Protein AF-A0A090SQN6-F1 (afdb_monomer_lite)

Organism: NCBI:txid990268

Structure (mmCIF, N/CA/C/O backbone):
da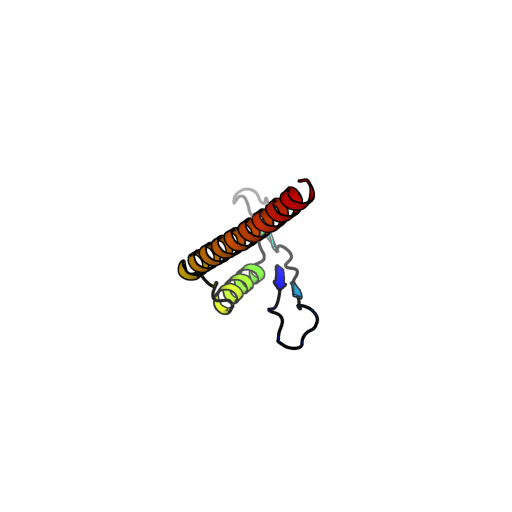ta_AF-A0A090SQN6-F1
#
_entry.id   AF-A0A090SQN6-F1
#
loop_
_atom_site.group_PDB
_atom_site.id
_atom_site.type_symbol
_atom_site.label_atom_id
_atom_site.label_alt_id
_atom_site.label_comp_id
_atom_site.label_asym_id
_atom_site.label_entity_id
_atom_site.label_seq_id
_atom_site.pdbx_PDB_ins_code
_atom_site.Cartn_x
_atom_site.Cartn_y
_atom_site.Cartn_z
_atom_site.occupancy
_atom_site.B_iso_or_equiv
_atom_site.auth_seq_id
_atom_site.auth_comp_id
_atom_site.auth_asym_id
_atom_site.auth_atom_id
_atom_site.pdbx_PDB_model_num
ATOM 1 N N . MET A 1 1 ? 9.849 -5.860 -10.218 1.00 87.06 1 MET A N 1
ATOM 2 C CA . MET A 1 1 ? 8.418 -5.624 -9.940 1.00 87.06 1 MET A CA 1
ATOM 3 C C . MET A 1 1 ? 7.925 -6.651 -8.929 1.00 87.06 1 MET A C 1
ATOM 5 O O . MET A 1 1 ? 8.272 -7.819 -9.072 1.00 87.06 1 MET A O 1
ATOM 9 N N . LYS A 1 2 ? 7.173 -6.250 -7.900 1.00 91.12 2 LYS A N 1
ATOM 10 C CA . LYS A 1 2 ? 6.545 -7.180 -6.948 1.00 91.12 2 LYS A CA 1
ATOM 11 C C . LYS A 1 2 ? 5.040 -6.933 -6.959 1.00 91.12 2 LYS A C 1
ATOM 13 O O . LYS A 1 2 ? 4.632 -5.786 -6.827 1.00 91.12 2 LYS A O 1
ATOM 18 N N . ILE A 1 3 ? 4.257 -7.988 -7.142 1.00 89.50 3 ILE A N 1
ATOM 19 C CA . ILE A 1 3 ? 2.795 -7.936 -7.189 1.00 89.50 3 ILE A CA 1
ATOM 20 C C . ILE A 1 3 ? 2.268 -8.600 -5.923 1.00 89.50 3 ILE A C 1
ATOM 22 O O . ILE A 1 3 ? 2.694 -9.705 -5.579 1.00 89.50 3 ILE A O 1
ATOM 26 N N . TYR A 1 4 ? 1.359 -7.917 -5.236 1.00 89.56 4 TYR A N 1
ATOM 27 C CA . TYR A 1 4 ? 0.645 -8.433 -4.075 1.00 89.56 4 TYR A CA 1
ATOM 28 C C . TYR A 1 4 ? -0.784 -8.758 -4.490 1.00 89.56 4 TYR A C 1
ATOM 30 O O . TYR A 1 4 ? -1.467 -7.911 -5.061 1.00 89.56 4 TYR A O 1
ATOM 38 N N . PHE A 1 5 ? -1.232 -9.979 -4.215 1.00 87.62 5 PHE A N 1
ATOM 39 C CA . PHE A 1 5 ? -2.599 -10.387 -4.515 1.00 87.62 5 PHE A CA 1
ATOM 40 C C . PHE A 1 5 ? -3.512 -10.091 -3.328 1.00 87.62 5 PHE A C 1
ATOM 42 O O . PHE A 1 5 ? -3.117 -10.235 -2.168 1.00 87.62 5 PHE A O 1
ATOM 49 N N . ARG A 1 6 ? -4.760 -9.709 -3.618 1.00 83.81 6 ARG A N 1
ATOM 50 C CA . ARG A 1 6 ? -5.801 -9.597 -2.595 1.00 83.81 6 ARG A CA 1
ATOM 51 C C . ARG A 1 6 ? -6.094 -10.993 -2.040 1.00 83.81 6 ARG A C 1
ATOM 53 O O . ARG A 1 6 ? -6.408 -11.904 -2.798 1.00 83.81 6 ARG A O 1
ATOM 60 N N . LYS A 1 7 ? -5.994 -11.136 -0.719 1.00 86.62 7 LYS A N 1
ATOM 61 C CA . LYS A 1 7 ? -6.259 -12.383 0.008 1.00 86.62 7 LYS A CA 1
ATOM 62 C C . LYS A 1 7 ? -7.696 -12.853 -0.246 1.00 86.62 7 LYS A C 1
ATOM 64 O O . LYS A 1 7 ? -8.633 -12.079 -0.030 1.00 86.62 7 LYS A O 1
ATOM 69 N N . GLN A 1 8 ? -7.872 -14.095 -0.693 1.00 82.31 8 GLN A N 1
ATOM 70 C CA . GLN A 1 8 ? -9.205 -14.674 -0.885 1.00 82.31 8 GLN A CA 1
ATOM 71 C C . GLN A 1 8 ? -9.754 -15.253 0.428 1.00 82.31 8 GLN A C 1
ATOM 73 O O . GLN A 1 8 ? -9.005 -15.581 1.353 1.00 82.31 8 GLN A O 1
ATOM 78 N N . LYS A 1 9 ? -11.086 -15.357 0.536 1.00 80.31 9 LYS A N 1
ATOM 79 C CA . LYS A 1 9 ? -11.752 -15.907 1.725 1.00 80.31 9 LYS A CA 1
ATOM 80 C C . LYS A 1 9 ? -11.328 -17.371 1.904 1.00 80.31 9 LYS A C 1
ATOM 82 O O . LYS A 1 9 ? -11.590 -18.187 1.031 1.00 80.31 9 LYS A O 1
ATOM 87 N N . GLY A 1 10 ? -10.674 -17.679 3.024 1.00 82.88 10 GLY A N 1
ATOM 88 C CA . GLY A 1 10 ? -10.158 -19.019 3.339 1.00 82.88 10 GLY A CA 1
ATOM 89 C C . GLY A 1 10 ? -8.646 -19.194 3.162 1.00 82.88 10 GLY A C 1
ATOM 90 O O . GLY A 1 10 ? -8.097 -20.183 3.634 1.00 82.88 10 GLY A O 1
ATOM 91 N N . GLU A 1 11 ? -7.937 -18.235 2.561 1.00 82.50 11 GLU A N 1
ATOM 92 C CA . GLU A 1 11 ? -6.469 -18.258 2.566 1.00 82.50 11 GLU A CA 1
ATOM 93 C C . GLU A 1 11 ? -5.935 -17.791 3.933 1.00 82.50 11 GLU A C 1
ATOM 95 O O . GLU A 1 11 ? -6.506 -16.888 4.542 1.00 82.50 11 GLU A O 1
ATOM 100 N N . LEU A 1 12 ? -4.833 -18.363 4.439 1.00 71.88 12 LEU A N 1
ATOM 101 C CA . LEU A 1 12 ? -4.186 -17.871 5.671 1.00 71.88 12 LEU A CA 1
ATOM 102 C C . LEU A 1 12 ? -3.265 -16.671 5.408 1.00 71.88 12 LEU A C 1
ATOM 104 O O . LEU A 1 12 ? -3.262 -15.714 6.185 1.00 71.88 12 LEU A O 1
ATOM 108 N N . PHE A 1 13 ? -2.548 -16.667 4.284 1.00 78.25 13 PHE A N 1
ATOM 109 C CA . PHE A 1 13 ? -1.528 -15.665 3.966 1.00 78.25 13 PHE A CA 1
ATOM 110 C C . PHE A 1 13 ? -1.794 -14.989 2.623 1.00 78.25 13 PHE A C 1
ATOM 112 O O . PHE A 1 13 ? -2.310 -15.608 1.696 1.00 78.25 13 PHE A O 1
ATOM 119 N N . ALA A 1 14 ? -1.413 -13.716 2.512 1.00 82.31 14 ALA A N 1
ATOM 120 C CA . ALA A 1 14 ? -1.450 -13.002 1.243 1.00 82.31 14 ALA A CA 1
ATOM 121 C C . ALA A 1 14 ? -0.332 -13.509 0.320 1.00 82.31 14 ALA A C 1
ATOM 123 O O . ALA A 1 14 ? 0.835 -13.582 0.712 1.00 82.31 14 ALA A O 1
ATOM 124 N N . LYS A 1 15 ? -0.686 -13.844 -0.922 1.00 88.94 15 LYS A N 1
ATOM 125 C CA . LYS A 1 15 ? 0.271 -14.290 -1.939 1.00 88.94 15 LYS A CA 1
ATOM 126 C C . LYS A 1 15 ? 0.965 -13.085 -2.574 1.00 88.94 15 LYS A C 1
ATOM 128 O O . LYS A 1 15 ? 0.359 -12.034 -2.784 1.00 88.94 15 LYS A O 1
ATOM 133 N N . SER A 1 16 ? 2.242 -13.242 -2.915 1.00 90.25 16 SER A N 1
ATOM 134 C CA . SER A 1 16 ? 2.972 -12.248 -3.705 1.00 90.25 16 SER A CA 1
ATOM 135 C C . SER A 1 16 ? 3.930 -12.916 -4.679 1.00 90.25 16 S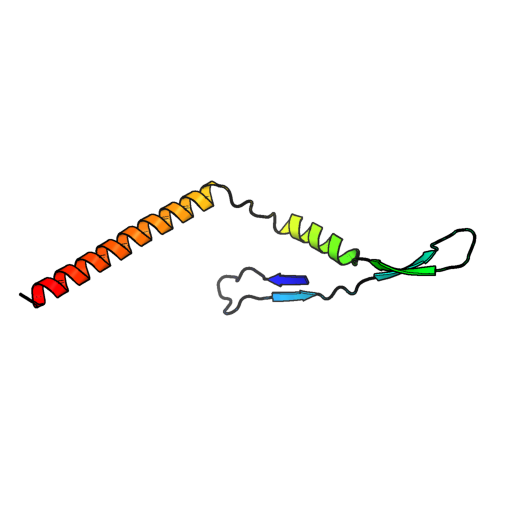ER A C 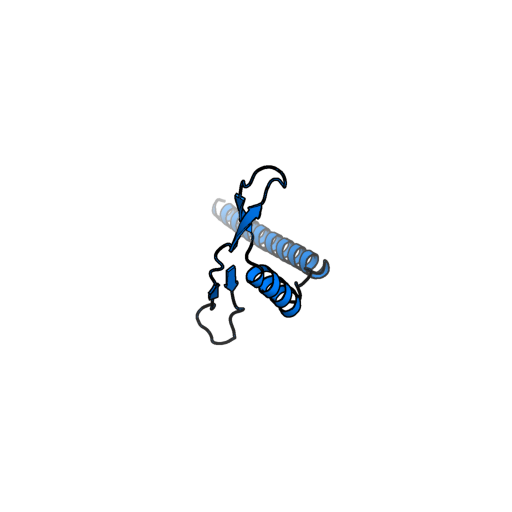1
ATOM 137 O O . SER A 1 16 ? 4.456 -13.991 -4.396 1.00 90.25 16 SER A O 1
ATOM 139 N N . VAL A 1 17 ? 4.174 -12.265 -5.812 1.00 92.31 17 VAL A N 1
ATOM 140 C CA . VAL A 1 17 ? 5.139 -12.710 -6.825 1.00 92.31 17 VAL A CA 1
ATOM 141 C C . VAL A 1 17 ? 6.124 -11.591 -7.126 1.00 92.31 17 VAL A C 1
ATOM 143 O O . VAL A 1 17 ? 5.769 -10.411 -7.126 1.00 92.31 17 VAL A O 1
ATOM 146 N N . LYS A 1 18 ? 7.389 -11.949 -7.357 1.00 93.19 18 LYS A N 1
ATOM 147 C CA . LYS A 1 18 ? 8.461 -11.004 -7.686 1.00 93.19 18 LYS A CA 1
ATOM 148 C C . LYS A 1 18 ? 9.036 -11.346 -9.057 1.00 93.19 18 LYS A C 1
ATOM 150 O O . LYS A 1 18 ? 9.598 -12.416 -9.240 1.00 93.19 18 LYS A O 1
ATOM 155 N N . PHE A 1 19 ? 8.973 -10.386 -9.971 1.00 90.06 19 PHE A N 1
ATOM 156 C CA . PHE A 1 19 ? 9.555 -10.459 -11.307 1.00 90.06 19 PHE A CA 1
ATOM 157 C C . PHE A 1 19 ? 10.788 -9.557 -11.400 1.00 90.06 19 PHE A C 1
ATOM 159 O O . PHE A 1 19 ? 10.761 -8.394 -10.964 1.00 90.06 19 PHE A O 1
ATOM 166 N N . LYS A 1 20 ? 11.878 -10.085 -11.960 1.00 90.69 20 LYS A N 1
ATOM 167 C CA . LYS A 1 20 ? 13.111 -9.334 -12.229 1.00 90.69 20 LYS A CA 1
ATOM 168 C C . LYS A 1 20 ? 13.136 -8.929 -13.702 1.00 90.69 20 LYS A C 1
ATOM 170 O O . LYS A 1 20 ? 12.941 -9.772 -14.566 1.00 90.69 20 LYS A O 1
ATOM 175 N N . TYR A 1 21 ? 13.412 -7.654 -13.966 1.00 88.06 21 TYR A N 1
ATOM 176 C CA . TYR A 1 21 ? 13.546 -7.113 -15.318 1.00 88.06 21 TYR A CA 1
ATOM 177 C C . TYR A 1 21 ? 14.916 -6.439 -15.431 1.00 88.06 21 TYR A C 1
ATOM 179 O O . TYR A 1 21 ? 15.064 -5.310 -14.957 1.00 88.06 21 TYR A O 1
ATOM 187 N N . PRO A 1 22 ? 15.938 -7.127 -15.970 1.00 88.94 22 PRO A N 1
ATOM 188 C CA . PRO A 1 22 ? 17.248 -6.520 -16.174 1.00 88.94 22 PRO A CA 1
ATOM 189 C C . PRO A 1 22 ? 17.150 -5.392 -17.207 1.00 88.94 22 PRO A C 1
ATOM 191 O O . PRO A 1 22 ? 16.341 -5.469 -18.139 1.00 88.94 22 PRO A O 1
ATOM 194 N N . ARG A 1 23 ? 17.962 -4.342 -17.033 1.00 87.44 23 ARG A N 1
ATOM 195 C CA . ARG A 1 23 ? 18.054 -3.243 -18.003 1.00 87.44 23 ARG A CA 1
ATOM 196 C C . ARG A 1 23 ? 18.647 -3.742 -19.315 1.00 87.44 23 ARG A C 1
ATOM 198 O O . ARG A 1 23 ? 19.516 -4.609 -19.312 1.00 87.44 23 ARG A O 1
ATOM 205 N N . GLN A 1 24 ? 18.167 -3.185 -20.421 1.00 84.12 24 GLN A N 1
ATOM 206 C CA . GLN A 1 24 ? 18.738 -3.465 -21.733 1.00 84.12 24 GLN A CA 1
ATOM 207 C C . GLN A 1 24 ? 19.944 -2.553 -21.941 1.00 84.12 24 GLN A C 1
ATOM 209 O O . GLN A 1 24 ? 19.849 -1.350 -21.706 1.00 84.12 24 GLN A O 1
ATOM 214 N N . VAL A 1 25 ? 21.071 -3.129 -22.354 1.00 84.88 25 VAL A N 1
ATOM 215 C CA . VAL A 1 25 ? 22.276 -2.384 -22.731 1.00 84.88 25 VAL A CA 1
ATOM 216 C C . VAL A 1 25 ? 22.284 -2.276 -24.250 1.00 84.88 25 VAL A C 1
ATOM 218 O O . VAL A 1 25 ? 22.147 -3.289 -24.936 1.00 84.88 25 VAL A O 1
ATOM 221 N N . LYS A 1 26 ? 22.401 -1.058 -24.777 1.00 82.25 26 LYS A N 1
ATOM 222 C CA . LYS A 1 26 ? 22.519 -0.805 -26.215 1.00 82.25 26 LYS A CA 1
ATOM 223 C C . LYS A 1 26 ? 23.719 0.081 -26.489 1.00 82.25 26 LYS A C 1
ATOM 225 O O . LYS A 1 26 ? 23.929 1.076 -25.800 1.00 82.25 26 LYS A O 1
ATOM 230 N N . SER A 1 27 ? 24.456 -0.247 -27.540 1.00 80.69 27 SER A N 1
ATOM 231 C CA . SER A 1 27 ? 25.561 0.574 -28.026 1.00 80.69 27 SER A CA 1
ATOM 232 C C . SER A 1 27 ? 25.024 1.580 -29.035 1.00 80.69 27 SER A C 1
ATOM 234 O O . SER A 1 27 ? 24.604 1.212 -30.131 1.00 80.69 27 SER A O 1
ATOM 236 N N . VAL A 1 28 ? 25.009 2.854 -28.657 1.00 79.69 28 VAL A N 1
ATOM 237 C CA . VAL A 1 28 ? 24.542 3.954 -29.506 1.00 79.69 28 VAL A CA 1
ATOM 238 C C . VAL A 1 28 ? 25.75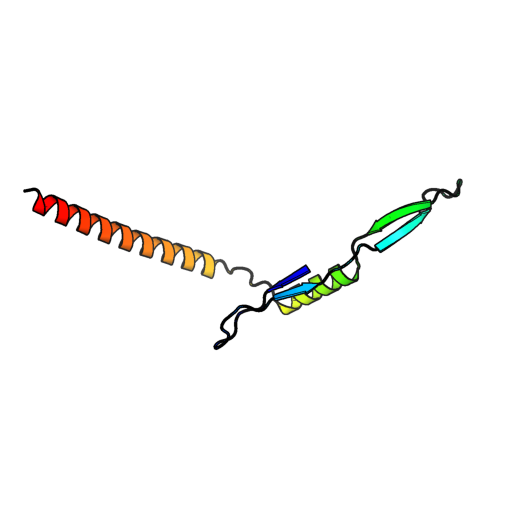5 4.707 -30.037 1.00 79.69 28 VAL A C 1
ATOM 240 O O . VAL A 1 28 ? 26.656 5.068 -29.279 1.00 79.69 28 VAL A O 1
ATOM 243 N N . ARG A 1 29 ? 25.798 4.952 -31.348 1.00 78.12 29 ARG A N 1
ATOM 244 C CA . ARG A 1 29 ? 26.861 5.751 -31.969 1.00 78.12 29 ARG A CA 1
ATOM 245 C C . ARG A 1 29 ? 26.646 7.225 -31.634 1.00 78.12 29 ARG A C 1
ATOM 247 O O . ARG A 1 29 ? 25.588 7.770 -31.932 1.00 78.12 29 ARG A O 1
ATOM 254 N N . THR A 1 30 ? 27.634 7.862 -31.012 1.00 71.88 30 THR A N 1
ATOM 255 C CA . THR A 1 30 ? 27.505 9.239 -30.509 1.00 71.88 30 THR A CA 1
ATOM 256 C C . THR A 1 30 ? 27.901 10.312 -31.517 1.00 71.88 30 THR A C 1
ATOM 258 O O . THR A 1 30 ? 27.489 11.447 -31.329 1.00 71.88 30 THR A O 1
ATOM 261 N N . ASN A 1 31 ? 28.646 9.981 -32.582 1.00 72.25 31 ASN A N 1
ATOM 262 C CA . ASN A 1 31 ? 28.983 10.913 -33.667 1.00 72.25 31 ASN A CA 1
ATOM 263 C C . ASN A 1 31 ? 29.154 10.210 -35.029 1.00 72.25 31 ASN A C 1
ATOM 265 O O . ASN A 1 31 ? 29.652 9.084 -35.121 1.00 72.25 31 ASN A O 1
ATOM 269 N N . SER A 1 32 ? 28.779 10.897 -36.113 1.00 66.25 32 SER A N 1
ATOM 270 C CA . SER A 1 32 ? 28.935 10.400 -37.492 1.00 66.25 32 SER A CA 1
ATOM 271 C C . SER A 1 32 ? 30.391 10.424 -37.975 1.00 66.25 32 SER A C 1
ATOM 273 O O . SER A 1 32 ? 30.769 9.599 -38.802 1.00 66.25 32 SER A O 1
ATOM 275 N N . SER A 1 33 ? 31.224 11.310 -37.427 1.00 67.25 33 SER A N 1
ATOM 276 C CA . SER A 1 33 ? 32.607 11.562 -37.864 1.00 67.25 33 SER A CA 1
ATOM 277 C C . SER A 1 33 ? 33.676 10.723 -37.150 1.00 67.25 33 SER A C 1
ATOM 279 O O . SER A 1 33 ? 34.693 10.411 -37.758 1.00 67.25 33 SER A O 1
ATOM 281 N N . SER A 1 34 ? 33.434 10.277 -35.914 1.00 63.69 34 SER A N 1
ATOM 282 C CA . SER A 1 34 ? 34.328 9.360 -35.186 1.00 63.69 34 SER A CA 1
ATOM 283 C C . SER A 1 34 ? 33.545 8.126 -34.752 1.00 63.69 34 SER A C 1
ATOM 285 O O . SER A 1 34 ? 32.439 8.259 -34.229 1.00 63.69 34 SER A O 1
ATOM 287 N N . GLN A 1 35 ? 34.092 6.925 -34.963 1.00 66.62 35 GLN A N 1
ATOM 288 C CA . GLN A 1 35 ? 33.487 5.655 -34.536 1.00 66.62 35 GLN A CA 1
ATOM 289 C C . GLN A 1 35 ? 33.536 5.469 -33.008 1.00 66.62 35 GLN A C 1
ATOM 291 O O . GLN A 1 35 ? 34.137 4.532 -32.495 1.00 66.62 35 GLN A O 1
ATOM 296 N N . ASN A 1 36 ? 32.898 6.369 -32.267 1.00 69.88 36 ASN A N 1
ATOM 297 C CA . ASN A 1 36 ? 32.726 6.238 -30.830 1.00 69.88 36 ASN A CA 1
ATOM 298 C C . ASN A 1 36 ? 31.321 5.690 -30.557 1.00 69.88 36 ASN A C 1
ATOM 300 O O . ASN A 1 36 ? 30.310 6.284 -30.947 1.00 69.88 36 ASN A O 1
ATOM 304 N N . TYR A 1 37 ? 31.273 4.532 -29.904 1.00 74.81 37 TYR A N 1
ATOM 305 C CA . TYR A 1 37 ? 30.049 3.908 -29.417 1.00 74.81 37 TYR A CA 1
ATOM 306 C C . TYR A 1 37 ? 29.942 4.164 -27.916 1.00 74.81 37 TYR A C 1
ATOM 308 O O . TYR A 1 37 ? 30.909 3.981 -27.179 1.00 74.81 37 TYR A O 1
ATOM 316 N N . LYS A 1 38 ? 28.768 4.596 -27.459 1.00 80.44 38 LYS A N 1
ATOM 317 C CA . LYS A 1 38 ? 28.448 4.755 -26.041 1.00 80.44 38 LYS A CA 1
ATOM 318 C C . LYS A 1 38 ? 27.441 3.690 -25.646 1.00 80.44 38 LYS A C 1
ATOM 320 O O . LYS A 1 38 ? 26.385 3.574 -26.265 1.00 80.44 38 LYS A O 1
ATOM 325 N N . GLU A 1 39 ? 27.751 2.941 -24.599 1.00 79.00 39 GLU A N 1
ATOM 326 C CA . GLU A 1 39 ? 26.783 2.037 -23.993 1.00 79.00 39 GLU A CA 1
ATOM 327 C C . GLU A 1 39 ? 25.762 2.848 -23.192 1.00 79.00 39 GLU A C 1
ATOM 329 O O . GLU A 1 39 ? 26.102 3.624 -22.296 1.00 79.00 39 GLU A O 1
ATOM 334 N N . VAL A 1 40 ? 24.493 2.688 -23.546 1.00 80.50 40 VAL A N 1
ATOM 335 C CA . VAL A 1 40 ? 23.358 3.298 -22.861 1.00 80.50 40 VAL A CA 1
ATOM 336 C C . VAL A 1 40 ? 22.517 2.179 -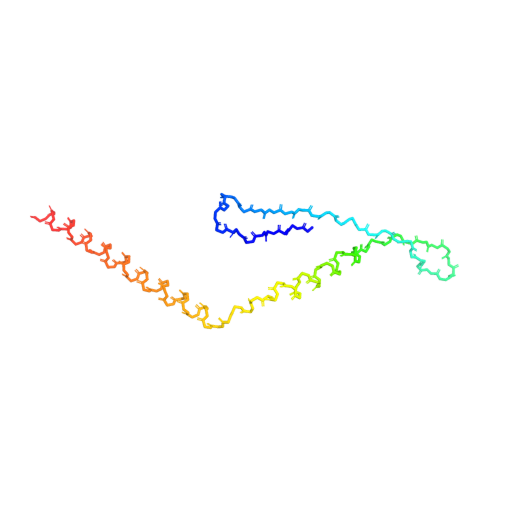22.272 1.00 80.50 40 VAL A C 1
ATOM 338 O O . VAL A 1 40 ? 22.199 1.196 -22.943 1.00 80.50 40 VAL A O 1
ATOM 341 N N . THR A 1 41 ? 22.154 2.323 -20.998 1.00 82.69 41 THR A N 1
ATOM 342 C CA . THR A 1 41 ? 21.241 1.392 -20.335 1.00 82.69 41 THR A CA 1
ATOM 343 C C . THR A 1 41 ? 19.831 1.959 -20.332 1.00 82.69 41 THR A C 1
ATOM 345 O O . THR A 1 41 ? 19.603 3.029 -19.766 1.00 82.69 41 THR A O 1
ATOM 348 N N . GLU A 1 42 ? 18.884 1.225 -20.901 1.00 81.69 42 GLU A N 1
ATOM 349 C CA . GLU A 1 42 ? 17.477 1.614 -20.988 1.00 81.69 42 GLU A CA 1
ATOM 350 C C . GLU A 1 42 ? 16.603 0.740 -20.079 1.00 81.69 42 GLU A C 1
ATOM 352 O O . GLU A 1 42 ? 16.944 -0.398 -19.723 1.00 81.69 42 GLU A O 1
ATOM 357 N N . ILE A 1 43 ? 15.448 1.283 -19.688 1.00 81.38 43 ILE A N 1
ATOM 358 C CA . ILE A 1 43 ? 14.415 0.514 -18.993 1.00 81.38 43 ILE A CA 1
ATOM 359 C C . ILE A 1 43 ? 13.932 -0.601 -19.926 1.00 81.38 43 ILE A C 1
ATOM 361 O O . ILE A 1 43 ? 13.723 -0.397 -21.119 1.00 81.38 43 ILE A O 1
ATOM 365 N N . ASN A 1 44 ? 13.757 -1.800 -19.374 1.00 84.88 44 ASN A N 1
ATOM 366 C CA . ASN A 1 44 ? 13.277 -2.943 -20.136 1.00 84.88 44 ASN A CA 1
ATOM 367 C C . ASN A 1 44 ? 11.853 -2.686 -20.648 1.00 84.88 44 ASN A C 1
ATOM 369 O O . ASN A 1 44 ? 10.939 -2.496 -19.848 1.00 84.88 44 ASN A O 1
ATOM 373 N N . ARG A 1 45 ? 11.646 -2.752 -21.967 1.00 86.75 45 ARG A N 1
ATOM 374 C CA . ARG A 1 45 ? 10.334 -2.512 -22.587 1.00 86.75 45 ARG A CA 1
ATOM 375 C C . ARG A 1 45 ? 9.236 -3.444 -22.063 1.00 86.75 45 ARG A C 1
ATOM 377 O O . ARG A 1 45 ? 8.095 -3.016 -21.925 1.00 86.75 45 ARG A O 1
ATOM 384 N N . ASN A 1 46 ? 9.579 -4.682 -21.705 1.00 88.06 46 ASN A N 1
ATOM 385 C CA . ASN A 1 46 ? 8.618 -5.631 -21.140 1.00 88.06 46 ASN A CA 1
ATOM 386 C C . ASN A 1 46 ? 8.112 -5.178 -19.766 1.00 88.06 46 ASN A C 1
ATOM 388 O O . ASN A 1 46 ? 6.963 -5.439 -19.436 1.00 88.06 46 ASN A O 1
ATOM 392 N N . LEU A 1 47 ? 8.939 -4.483 -18.973 1.00 89.31 47 LEU A N 1
ATOM 393 C CA . LEU A 1 47 ? 8.493 -3.921 -17.697 1.00 89.31 47 LEU A CA 1
ATOM 394 C C . LEU A 1 47 ? 7.409 -2.862 -17.925 1.00 89.31 47 LEU A C 1
ATOM 396 O O . LEU A 1 47 ? 6.401 -2.891 -17.230 1.00 89.31 47 LEU A O 1
ATOM 400 N N . THR A 1 48 ? 7.590 -1.976 -18.907 1.00 88.19 48 THR A N 1
ATOM 401 C CA . THR A 1 48 ? 6.598 -0.945 -19.249 1.00 88.19 48 THR A CA 1
ATOM 402 C C . THR A 1 48 ? 5.279 -1.565 -19.702 1.00 88.19 48 THR A C 1
ATOM 404 O O . THR A 1 48 ? 4.240 -1.251 -19.136 1.00 88.19 48 THR A O 1
ATOM 407 N N . LEU A 1 49 ? 5.323 -2.520 -20.639 1.00 91.56 49 LEU A N 1
ATOM 408 C CA . LEU A 1 49 ? 4.117 -3.186 -21.149 1.00 91.56 49 LEU A CA 1
ATOM 409 C C . LEU A 1 49 ? 3.334 -3.904 -20.044 1.00 91.56 49 LEU A C 1
ATOM 411 O O . LEU A 1 49 ? 2.110 -3.815 -19.986 1.00 91.56 49 LEU A O 1
ATOM 415 N N . VAL A 1 50 ? 4.045 -4.592 -19.147 1.00 90.81 50 VAL A N 1
ATOM 416 C CA . VAL A 1 50 ? 3.416 -5.290 -18.023 1.00 90.81 50 VAL A CA 1
ATOM 417 C C . VAL A 1 50 ? 2.802 -4.299 -17.032 1.00 90.81 50 VAL A C 1
ATOM 419 O O . VAL A 1 50 ? 1.729 -4.570 -16.506 1.00 90.81 50 VAL A O 1
ATOM 422 N N . ILE A 1 51 ? 3.436 -3.149 -16.780 1.00 88.88 51 ILE A N 1
ATOM 423 C CA . ILE A 1 51 ? 2.855 -2.097 -15.930 1.00 88.88 51 ILE A CA 1
ATOM 424 C C . ILE A 1 51 ? 1.569 -1.545 -16.555 1.00 88.88 51 ILE A C 1
ATOM 426 O O . ILE A 1 51 ? 0.569 -1.426 -15.850 1.00 88.88 51 ILE A O 1
ATOM 430 N N . ASP A 1 52 ? 1.565 -1.259 -17.857 1.00 90.25 52 ASP A N 1
ATOM 431 C CA . ASP A 1 52 ? 0.388 -0.724 -18.552 1.00 90.25 52 ASP A CA 1
ATOM 432 C C . ASP A 1 52 ? -0.785 -1.711 -18.526 1.00 90.25 52 ASP A C 1
ATOM 434 O O . ASP A 1 52 ? -1.924 -1.342 -18.222 1.00 90.25 52 ASP A O 1
ATOM 438 N N . GLU A 1 53 ? -0.511 -2.992 -18.783 1.00 91.38 53 GLU A N 1
ATOM 439 C CA . GLU A 1 53 ? -1.524 -4.039 -18.690 1.00 91.38 53 GLU A CA 1
ATOM 440 C C . GLU A 1 53 ? -2.039 -4.203 -17.256 1.00 91.38 53 GLU A C 1
ATOM 442 O O . GLU A 1 53 ? -3.252 -4.293 -17.049 1.00 91.38 53 GLU A O 1
ATOM 447 N N . LEU A 1 54 ? -1.142 -4.189 -16.264 1.00 88.62 54 LEU A N 1
ATOM 448 C CA . LEU A 1 54 ? -1.530 -4.250 -14.859 1.00 88.62 54 LEU A CA 1
ATOM 449 C C . LEU A 1 54 ? -2.410 -3.066 -14.476 1.00 88.62 54 LEU A C 1
ATOM 451 O O . LEU A 1 54 ? -3.430 -3.298 -13.844 1.00 88.62 54 LEU A O 1
ATOM 455 N N . ASN A 1 55 ? -2.084 -1.842 -14.892 1.00 87.19 55 ASN A N 1
ATOM 456 C CA . ASN A 1 55 ? -2.907 -0.656 -14.636 1.00 87.19 55 ASN A CA 1
ATOM 457 C C . ASN A 1 55 ? -4.304 -0.785 -15.257 1.00 87.19 55 ASN A C 1
ATOM 459 O O . ASN A 1 55 ? -5.308 -0.461 -14.621 1.00 87.19 55 ASN A O 1
ATOM 463 N N . ARG A 1 56 ? -4.397 -1.319 -16.480 1.00 87.38 56 ARG A N 1
ATOM 464 C CA . ARG A 1 56 ? -5.687 -1.582 -17.132 1.00 87.38 56 ARG A CA 1
ATOM 465 C C . ARG A 1 56 ? -6.508 -2.638 -16.384 1.00 87.38 56 ARG A C 1
ATOM 467 O O . ARG A 1 56 ? -7.724 -2.493 -16.271 1.00 87.38 56 ARG A O 1
ATOM 474 N N . LEU A 1 57 ? -5.864 -3.701 -15.898 1.00 85.88 57 LEU A N 1
ATOM 475 C CA . LEU A 1 57 ? -6.524 -4.805 -15.192 1.00 85.88 57 LEU A CA 1
ATOM 476 C C . LEU A 1 57 ? -6.938 -4.430 -13.771 1.00 85.88 57 LEU A C 1
ATOM 478 O O . LEU A 1 57 ? -8.033 -4.786 -13.337 1.00 85.88 57 LEU A O 1
ATOM 482 N N . THR A 1 58 ? -6.071 -3.730 -13.043 1.00 82.25 58 THR A N 1
ATOM 483 C CA . THR A 1 58 ? -6.344 -3.329 -11.663 1.00 82.25 58 THR A CA 1
ATOM 484 C C . THR A 1 58 ? -7.336 -2.186 -11.586 1.00 82.25 58 THR A C 1
ATOM 486 O O . THR A 1 58 ? -7.883 -2.017 -10.500 1.00 82.25 58 THR A O 1
ATOM 489 N N . LYS A 1 59 ? -7.587 -1.473 -12.706 1.00 74.31 59 LYS A N 1
ATOM 490 C CA . LYS A 1 59 ? -8.461 -0.294 -12.811 1.00 74.31 59 LYS A CA 1
ATOM 491 C C . LYS A 1 59 ? -8.276 0.550 -11.556 1.00 74.31 59 LYS A C 1
ATOM 493 O O . LYS A 1 59 ? -9.129 0.418 -10.675 1.00 74.31 59 LYS A O 1
ATOM 498 N N . PRO A 1 60 ? -7.141 1.274 -11.419 1.00 64.81 60 PRO A N 1
ATOM 499 C CA . PRO A 1 60 ? -6.775 1.945 -10.179 1.00 64.81 60 PRO A CA 1
ATOM 500 C C . PRO A 1 60 ? -8.035 2.556 -9.606 1.00 64.81 60 PRO A C 1
ATOM 502 O O . PRO A 1 60 ? -8.707 3.329 -10.288 1.00 64.81 60 PRO A O 1
ATOM 505 N N . ILE A 1 61 ? -8.434 2.053 -8.436 1.00 59.81 61 ILE A N 1
ATOM 506 C CA . ILE A 1 61 ? -9.601 2.562 -7.740 1.00 59.81 61 ILE A CA 1
ATOM 507 C C . ILE A 1 61 ? -9.165 3.975 -7.393 1.00 59.81 61 ILE A C 1
ATOM 509 O O . ILE A 1 61 ? -8.455 4.173 -6.409 1.00 59.81 61 ILE A O 1
ATOM 513 N N . GLU A 1 62 ? -9.473 4.929 -8.273 1.00 59.25 62 GLU A N 1
ATOM 514 C CA . GLU A 1 62 ? -9.545 6.341 -7.944 1.00 59.25 62 GLU A CA 1
ATOM 515 C C . GLU A 1 62 ? -10.284 6.332 -6.617 1.00 59.25 62 GLU A C 1
ATOM 517 O O . GLU A 1 62 ? -11.423 5.856 -6.563 1.00 59.25 62 GLU A O 1
ATOM 522 N N . ALA A 1 63 ? -9.591 6.663 -5.527 1.00 55.25 63 ALA A N 1
ATOM 523 C CA . ALA A 1 63 ? -10.208 6.688 -4.217 1.00 55.25 63 ALA A CA 1
ATOM 524 C C . ALA A 1 63 ? -11.293 7.753 -4.318 1.00 55.25 63 ALA A C 1
ATOM 526 O O . ALA A 1 63 ? -11.012 8.944 -4.212 1.00 55.25 63 ALA A O 1
ATOM 527 N N . THR A 1 64 ? -12.512 7.327 -4.658 1.00 57.03 64 THR A N 1
ATOM 528 C CA . THR A 1 64 ? -13.627 8.231 -4.900 1.00 57.03 64 THR A CA 1
ATOM 529 C C . THR A 1 64 ? -13.750 9.082 -3.650 1.00 57.03 64 THR A C 1
ATOM 531 O O . THR A 1 64 ? -13.723 8.524 -2.554 1.00 57.03 64 THR A O 1
ATOM 534 N N . GLU A 1 65 ? -13.856 10.404 -3.786 1.00 60.03 65 GLU A N 1
ATOM 535 C CA . GLU A 1 65 ? -13.870 11.352 -2.656 1.00 60.03 65 GLU A CA 1
ATOM 536 C C . GLU A 1 65 ? -14.839 10.936 -1.529 1.00 60.03 65 GLU A C 1
ATOM 538 O O . GLU A 1 65 ? -14.615 11.212 -0.349 1.00 60.03 65 GLU A O 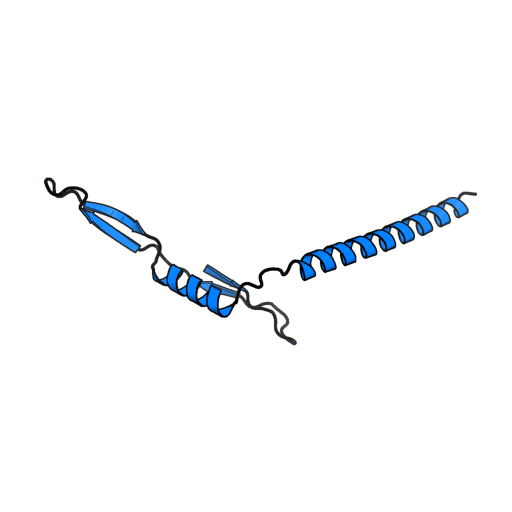1
ATOM 543 N N . VAL A 1 66 ? -15.893 10.199 -1.892 1.00 62.50 66 VAL A N 1
ATOM 544 C CA . VAL A 1 66 ? -16.862 9.567 -0.992 1.00 62.50 66 VAL A CA 1
ATOM 545 C C . VAL A 1 66 ? -16.209 8.620 0.027 1.00 62.50 66 VAL A C 1
ATOM 547 O O . VAL A 1 66 ? -16.560 8.680 1.204 1.00 62.50 66 VAL A O 1
ATOM 550 N N . ASP A 1 67 ? -15.260 7.780 -0.385 1.00 71.81 67 ASP A N 1
ATOM 551 C CA . ASP A 1 67 ? -14.582 6.804 0.482 1.00 71.81 67 ASP A CA 1
ATOM 552 C C . ASP A 1 67 ? -13.666 7.511 1.496 1.00 71.81 67 ASP A C 1
ATOM 554 O O . ASP A 1 67 ? -13.664 7.202 2.688 1.00 71.81 67 ASP A O 1
ATOM 558 N N . VAL A 1 68 ? -12.981 8.576 1.062 1.00 81.38 68 VAL A N 1
ATOM 559 C CA . VAL A 1 68 ? -12.150 9.411 1.946 1.00 81.38 68 VAL A CA 1
ATOM 560 C C . VAL A 1 68 ? -13.010 10.129 2.987 1.00 81.38 68 VAL A C 1
ATOM 562 O O . VAL A 1 68 ? -12.705 10.078 4.180 1.00 81.38 68 VAL A O 1
ATOM 565 N N . LYS A 1 69 ? -14.121 10.750 2.570 1.00 84.00 69 LYS A N 1
ATOM 566 C CA . LYS A 1 69 ? -15.054 11.419 3.489 1.00 84.00 69 LYS A CA 1
ATOM 567 C C . LYS A 1 69 ? -15.650 10.440 4.504 1.00 84.00 69 LYS A C 1
ATOM 569 O O . LYS A 1 69 ? -15.727 10.770 5.687 1.00 84.00 69 LYS A O 1
ATOM 574 N N . GLN A 1 70 ? -16.057 9.248 4.064 1.00 87.12 70 GLN A N 1
ATOM 575 C CA . GLN A 1 70 ? -16.600 8.218 4.956 1.00 87.12 70 GLN A CA 1
ATOM 576 C C . GLN A 1 70 ? -15.554 7.713 5.947 1.00 87.12 70 GLN A C 1
ATOM 578 O O . GLN A 1 70 ? -15.854 7.587 7.135 1.00 87.12 70 GLN A O 1
ATOM 583 N N . LYS A 1 71 ? -14.314 7.502 5.494 1.00 87.75 71 LYS A N 1
ATOM 584 C CA . LYS A 1 71 ? -13.207 7.140 6.378 1.00 87.75 71 LYS A CA 1
ATOM 585 C C . LYS A 1 71 ? -12.972 8.208 7.448 1.00 87.75 71 LYS A C 1
ATOM 587 O O . LYS A 1 71 ? -12.921 7.875 8.626 1.00 87.75 71 LYS A O 1
ATOM 592 N N . ILE A 1 72 ? -12.897 9.482 7.058 1.00 92.00 72 ILE A N 1
ATOM 593 C CA . ILE A 1 72 ? -12.702 10.599 7.998 1.00 92.00 72 ILE A CA 1
ATOM 594 C C . ILE A 1 72 ? -13.849 10.669 9.017 1.00 92.00 72 ILE A C 1
ATOM 596 O O . ILE A 1 72 ? -13.599 10.821 10.210 1.00 92.00 72 ILE A O 1
ATOM 600 N N . LEU A 1 73 ? -15.102 10.516 8.575 1.00 95.12 73 LEU A N 1
ATOM 601 C CA . LEU A 1 73 ? -16.262 10.498 9.474 1.00 95.12 73 LEU A CA 1
ATOM 602 C C . LEU A 1 73 ? -16.226 9.318 10.451 1.00 95.12 73 LEU A C 1
ATOM 604 O O . LEU A 1 73 ? -16.574 9.477 11.622 1.00 95.12 73 LEU A O 1
ATOM 608 N N . SER A 1 74 ? -15.809 8.142 9.981 1.00 94.69 74 SER A N 1
ATOM 609 C CA . SER A 1 74 ? -15.635 6.960 10.827 1.00 94.69 74 SER A CA 1
ATOM 610 C C . SER A 1 74 ? -14.544 7.180 11.876 1.00 94.69 74 SER A C 1
ATOM 612 O O . SER A 1 74 ? -14.763 6.889 13.052 1.00 94.69 74 SER A O 1
ATOM 614 N N . ASP A 1 75 ? -13.399 7.729 11.467 1.00 94.69 75 ASP A N 1
ATOM 615 C CA . ASP A 1 75 ? -12.272 8.016 12.358 1.00 94.69 75 ASP A CA 1
ATOM 616 C C . ASP A 1 75 ? -12.667 9.054 13.429 1.00 94.69 75 ASP A C 1
ATOM 618 O O . ASP A 1 75 ? -12.349 8.876 14.605 1.00 94.69 75 ASP A O 1
ATOM 622 N N . LEU A 1 76 ? -13.437 10.085 13.055 1.00 96.69 76 LEU A N 1
ATOM 623 C CA . LEU A 1 76 ? -13.941 11.110 13.978 1.00 96.69 76 LEU A CA 1
ATOM 624 C C . LEU A 1 76 ? -14.877 10.508 15.038 1.00 96.69 76 LEU A C 1
ATOM 626 O O . LEU A 1 76 ? -14.659 10.703 16.232 1.00 96.69 76 LEU A O 1
ATOM 630 N N . ARG A 1 77 ? -15.872 9.713 14.621 1.00 96.00 77 ARG A N 1
ATOM 631 C CA . ARG A 1 77 ? -16.799 9.037 15.552 1.00 96.00 77 ARG A CA 1
ATOM 632 C C . ARG A 1 77 ? -16.082 8.055 16.474 1.00 96.00 77 ARG A C 1
ATOM 634 O O . ARG A 1 77 ? -16.473 7.877 17.627 1.00 96.00 77 ARG A O 1
ATOM 641 N N . HIS A 1 78 ? -15.044 7.391 15.968 1.00 95.31 78 HIS A N 1
ATOM 642 C CA . HIS A 1 78 ? -14.235 6.497 16.784 1.00 95.31 78 HIS A CA 1
ATOM 643 C C . HIS A 1 78 ? -13.476 7.269 17.870 1.00 95.31 78 HIS A C 1
ATOM 645 O O . HIS A 1 78 ? -13.529 6.876 19.034 1.00 95.31 78 HIS A O 1
ATOM 651 N N . LEU A 1 79 ? -12.836 8.383 17.506 1.00 97.44 79 LEU A N 1
ATOM 652 C CA . LEU A 1 79 ? -12.144 9.270 18.443 1.00 97.44 79 LEU A CA 1
ATOM 653 C C . LEU A 1 79 ? -13.077 9.805 19.527 1.00 97.44 79 LEU A C 1
ATOM 655 O O . LEU A 1 79 ? -12.732 9.725 20.702 1.00 97.44 79 LEU A O 1
ATOM 659 N N . GLU A 1 80 ? -14.264 10.280 19.150 1.00 96.75 80 GLU A N 1
ATOM 660 C CA . GLU A 1 80 ? -15.280 10.743 20.100 1.00 96.75 80 GLU A CA 1
ATOM 661 C C . GLU A 1 80 ? -15.597 9.660 21.138 1.00 96.75 80 GLU A C 1
ATOM 663 O O . GLU A 1 80 ? -15.485 9.895 22.339 1.00 96.75 80 GLU A O 1
ATOM 668 N N . LYS A 1 81 ? -15.871 8.431 20.685 1.00 97.31 81 LYS A N 1
ATOM 669 C CA . LYS A 1 81 ? -16.151 7.303 21.580 1.00 97.31 81 LYS A CA 1
ATOM 670 C C . LYS A 1 81 ? -14.981 6.986 22.517 1.00 97.31 81 LYS A C 1
ATOM 672 O O . LYS A 1 81 ? -15.202 6.716 23.697 1.00 97.31 81 LYS A O 1
ATOM 677 N N . VAL A 1 82 ? -13.752 6.982 21.998 1.00 97.62 82 VAL A N 1
ATOM 678 C CA . VAL A 1 82 ? -12.545 6.697 22.793 1.00 97.62 82 VAL A CA 1
ATOM 679 C C . VAL A 1 82 ? -12.346 7.766 23.864 1.00 97.62 82 VAL A C 1
ATOM 681 O O . VAL A 1 82 ? -12.087 7.431 25.019 1.00 97.62 82 VAL A O 1
ATOM 684 N N . VAL A 1 83 ? -12.515 9.038 23.504 1.00 97.31 83 VAL A N 1
ATOM 685 C CA . VAL A 1 83 ? -12.381 10.161 24.435 1.00 97.31 83 VAL A CA 1
ATOM 686 C C . VAL A 1 83 ? -13.469 10.109 25.503 1.00 97.31 83 VAL A C 1
ATOM 688 O O . VAL A 1 83 ? -13.135 10.172 26.682 1.00 97.31 83 VAL A O 1
ATOM 691 N N . SER A 1 84 ? -14.739 9.911 25.135 1.00 97.06 84 SER A N 1
ATOM 692 C CA . SER A 1 84 ? -15.830 9.783 26.112 1.00 97.06 84 SER A CA 1
ATOM 693 C C . SER A 1 84 ? -15.610 8.622 27.081 1.00 97.06 84 SER A C 1
ATOM 695 O O . SER A 1 84 ? -15.818 8.780 28.280 1.00 97.06 84 SER A O 1
ATOM 697 N N . SER A 1 85 ? -15.135 7.473 26.588 1.00 97.19 85 SER A N 1
ATOM 698 C CA . SER A 1 85 ? -14.785 6.339 27.452 1.00 97.19 85 SER A CA 1
ATOM 699 C C . SER A 1 85 ? -13.662 6.702 28.424 1.00 97.19 85 SER A C 1
ATOM 701 O O . SER A 1 85 ? -13.741 6.375 29.605 1.00 97.19 85 SER A O 1
ATOM 703 N N . LYS A 1 86 ? -12.629 7.408 27.947 1.00 97.06 86 LYS A N 1
ATOM 704 C CA . LYS A 1 86 ? -11.501 7.814 28.789 1.00 97.06 86 LYS A CA 1
ATOM 705 C C . LYS A 1 86 ? -11.903 8.846 29.841 1.00 97.06 86 LYS A C 1
ATOM 707 O O . LYS A 1 86 ? -11.412 8.770 30.961 1.00 97.06 86 LYS A O 1
ATOM 712 N N . ILE A 1 87 ? -12.794 9.774 29.496 1.00 97.56 87 ILE A N 1
ATOM 713 C CA . ILE A 1 87 ? -13.367 10.738 30.442 1.00 97.56 87 ILE A CA 1
ATOM 714 C C . ILE A 1 87 ? -14.104 9.990 31.555 1.00 97.56 87 ILE A C 1
ATOM 716 O O . ILE A 1 87 ? -13.780 10.198 32.718 1.00 97.56 87 ILE A O 1
ATOM 720 N N . ALA A 1 88 ? -14.999 9.062 31.206 1.00 97.06 88 ALA A N 1
ATOM 721 C CA . ALA A 1 88 ? -15.759 8.291 32.189 1.00 97.06 88 ALA A CA 1
ATOM 722 C C . ALA A 1 88 ? -14.856 7.454 33.117 1.00 97.06 88 ALA A C 1
ATOM 724 O O . ALA A 1 88 ? -15.107 7.371 34.317 1.00 97.06 88 ALA A O 1
ATOM 725 N N . GLU A 1 89 ? -13.781 6.862 32.585 1.00 96.44 89 GLU A N 1
ATOM 726 C CA . GLU A 1 89 ? -12.771 6.174 33.403 1.00 96.44 89 GLU A CA 1
ATOM 727 C C . GLU A 1 89 ? -12.106 7.123 34.412 1.00 96.44 89 GLU A C 1
ATOM 729 O O . GLU A 1 89 ? -11.997 6.788 35.589 1.00 96.44 89 GLU A O 1
ATOM 734 N N . ILE A 1 90 ? -11.681 8.309 33.963 1.00 96.81 90 ILE A N 1
ATOM 735 C CA . ILE A 1 90 ? -11.012 9.302 34.817 1.00 96.81 90 ILE A CA 1
ATOM 736 C C . ILE A 1 90 ? -11.969 9.836 35.888 1.00 96.81 90 ILE A C 1
ATOM 738 O O . ILE A 1 90 ? -11.571 9.984 37.042 1.00 96.81 90 ILE A O 1
ATOM 742 N N . GLU A 1 91 ? -13.223 10.112 35.529 1.00 95.88 91 GLU A N 1
ATOM 743 C CA . GLU A 1 91 ? -14.257 10.555 36.469 1.00 95.88 91 GLU A CA 1
ATOM 744 C C . GLU A 1 91 ? -14.512 9.502 37.554 1.00 95.88 91 GLU A C 1
ATOM 746 O O . GLU A 1 91 ? -14.510 9.835 38.739 1.00 95.88 91 GLU A O 1
ATOM 751 N N . ALA A 1 92 ? -14.627 8.225 37.177 1.00 95.94 92 ALA A N 1
ATOM 752 C CA . ALA A 1 92 ? -14.796 7.130 38.132 1.00 95.94 92 ALA A CA 1
ATOM 753 C C . ALA A 1 92 ? -13.577 6.952 39.055 1.00 95.94 92 ALA A C 1
ATOM 755 O O . ALA A 1 92 ? -13.725 6.608 40.228 1.00 95.94 92 ALA A O 1
ATOM 756 N N . ASP A 1 93 ? -12.363 7.170 38.548 1.00 95.38 93 ASP A N 1
ATOM 757 C CA . ASP A 1 93 ? -11.155 7.120 39.373 1.00 95.38 93 ASP A CA 1
ATOM 758 C C . ASP A 1 93 ? -11.062 8.313 40.335 1.00 95.38 93 ASP A C 1
ATOM 760 O O . ASP A 1 93 ? -10.635 8.137 41.476 1.00 95.38 93 ASP A O 1
ATOM 764 N N . LEU A 1 94 ? -11.526 9.500 39.929 1.00 94.44 94 LEU A N 1
ATOM 765 C CA . LEU A 1 94 ? -11.642 10.663 40.816 1.00 94.44 94 LEU A CA 1
ATOM 766 C C . LEU A 1 94 ? -12.651 10.433 41.948 1.00 94.44 94 LEU A C 1
ATOM 768 O O . LEU A 1 94 ? -12.394 10.853 43.076 1.00 94.44 94 LEU A O 1
ATOM 772 N N . GLU A 1 95 ? -13.775 9.761 41.684 1.00 93.44 95 GLU A N 1
ATOM 773 C CA . GLU A 1 95 ? -14.768 9.439 42.721 1.00 93.44 95 GLU A CA 1
ATOM 774 C C . GLU A 1 95 ? -14.219 8.504 43.802 1.00 93.44 95 GLU A C 1
ATOM 776 O O . GLU A 1 95 ? -14.564 8.662 44.968 1.00 93.44 95 GLU A O 1
ATOM 781 N N . LYS A 1 96 ? -13.321 7.575 43.451 1.00 90.56 96 LYS A N 1
ATOM 782 C CA . LYS A 1 96 ? -12.674 6.669 44.422 1.00 90.56 96 LYS A CA 1
ATOM 783 C C . LYS A 1 96 ? -11.678 7.374 45.349 1.00 90.56 96 LYS A C 1
ATOM 785 O O . LYS A 1 96 ? -11.250 6.776 46.333 1.00 90.56 96 LYS A O 1
ATOM 790 N N . LEU A 1 97 ? -11.251 8.588 44.997 1.00 88.06 97 LEU A N 1
ATOM 791 C CA . LEU A 1 97 ? -10.298 9.396 45.765 1.00 88.06 97 LEU A CA 1
ATOM 792 C C . LEU A 1 97 ? -10.986 10.419 46.690 1.00 88.06 97 LEU A C 1
ATOM 794 O O . LEU A 1 97 ? -10.285 11.154 47.387 1.00 88.06 97 LEU A O 1
ATOM 798 N N . LYS A 1 98 ? -12.324 10.483 46.685 1.00 57.69 98 LYS A N 1
ATOM 799 C CA . LYS A 1 98 ? -13.137 11.226 47.661 1.00 57.69 98 LYS A CA 1
ATOM 800 C C . LYS A 1 98 ? -13.518 10.343 48.842 1.00 57.69 98 LYS A C 1
ATOM 802 O O . LYS A 1 98 ? -13.582 10.909 49.955 1.00 57.69 98 LYS A O 1
#

Secondary structure (DSSP, 8-state):
-EEEPPPPTT-SS--EEE---PPEEEEEE--SSS--EEEEEE--HHHHHHHHHHHHHH------HHHHHHHHHHHHHHHHHHHHHHHHHHHHHHHTT-

Foldseek 3Di:
DKDWDDDDPPDPDTDMDDDDFAWDWDWDQPDPPDRDTDIDTHGHPVVVVVVVVCCVVPVPPPCPVVNVVVVVVVVVVVVVVVVVVVVVVVVVVVVVVD

Sequence (98 aa):
MKIYFRKQKGELFAKSVKFKYPRQVKSVRTNSSSQNYKEVTEINRNLTLVIDELNRLTKPIEATEVDVKQKILSDLRHLEKVVSSKIAEIEADLEKLK

InterPro domains:
  IPR020911 Uncharacterised protein family UPF0325 [PF11944] (1-97)

Radius of gyration: 28.19 Å; chains: 1; bounding box: 51×31×86 Å

pLDDT: mean 84.51, std 10.94, range [55.25, 97.62]